Protein AF-A0A6V7JHJ0-F1 (afdb_monomer)

Mean predicted aligned error: 12.07 Å

Nearest PDB structures (foldseek):
  2ecy-assembly1_A  TM=5.245E-01  e=2.767E+00  Homo sapiens
  8qkv-assembly1_S  TM=3.645E-01  e=2.249E+00  Saccharomyces cerevisiae S288C
  8adl-assembly1_A  TM=3.436E-01  e=2.249E+00  Saccharomyces cerevisiae

Secondary structure (DSSP, 8-state):
--------HHHHHHHHHHHHHHSSPPPTTTTPPPEE-TTT--EE--EE-TTT--EE-HHHHHHHHHHHHHHHHHHHT-

Organism: NCBI:txid1563983

pLDDT: mean 81.16, std 13.93, range [38.88, 94.88]

Structure (mmCIF, N/CA/C/O backbone):
data_AF-A0A6V7JHJ0-F1
#
_entry.id   AF-A0A6V7JHJ0-F1
#
loop_
_atom_site.group_PDB
_atom_site.id
_atom_site.type_symbol
_atom_site.label_atom_id
_atom_site.label_alt_id
_atom_site.label_comp_id
_atom_site.label_asym_id
_atom_site.label_entity_id
_atom_site.label_seq_id
_atom_site.pdbx_PDB_ins_code
_atom_site.Cartn_x
_atom_site.Cartn_y
_atom_site.Cartn_z
_atom_site.occupancy
_atom_site.B_iso_or_equiv
_atom_site.auth_seq_id
_atom_site.auth_comp_id
_atom_site.auth_asym_id
_atom_site.auth_atom_id
_atom_site.pdbx_PDB_model_num
ATOM 1 N N . GLY A 1 1 ? -20.795 3.504 -6.914 1.00 38.88 1 GLY A N 1
ATOM 2 C CA . GLY A 1 1 ? -20.311 3.013 -8.214 1.00 38.88 1 GLY A CA 1
ATOM 3 C C . GLY A 1 1 ? -18.924 3.561 -8.415 1.00 38.88 1 GLY A C 1
ATOM 4 O O . GLY A 1 1 ? -18.750 4.752 -8.221 1.00 38.88 1 GLY A O 1
ATOM 5 N N . LEU A 1 2 ? -17.941 2.709 -8.699 1.00 42.56 2 LEU A N 1
ATOM 6 C CA . LEU A 1 2 ? -16.602 3.173 -9.055 1.00 42.56 2 LEU A CA 1
ATOM 7 C C . LEU A 1 2 ? -16.682 3.705 -10.486 1.00 42.56 2 LEU A C 1
ATOM 9 O O . LEU A 1 2 ? -16.829 2.917 -11.421 1.00 42.56 2 LEU A O 1
ATOM 13 N N . GLU A 1 3 ? -16.670 5.027 -10.643 1.00 46.38 3 GLU A N 1
ATOM 14 C CA . GLU A 1 3 ? -16.474 5.672 -11.939 1.00 46.38 3 GLU A CA 1
ATOM 15 C C . GLU A 1 3 ? -15.154 5.151 -12.515 1.00 46.38 3 GLU A C 1
ATOM 17 O O . GLU A 1 3 ? -14.066 5.440 -12.017 1.00 46.38 3 GLU A O 1
ATOM 22 N N . LYS A 1 4 ? -15.267 4.266 -13.508 1.00 46.91 4 LYS A N 1
ATOM 23 C CA . LYS A 1 4 ? -14.126 3.664 -14.187 1.00 46.91 4 LYS A CA 1
ATOM 24 C C . LYS A 1 4 ? -13.432 4.776 -14.965 1.00 46.91 4 LYS A C 1
ATOM 26 O O . LYS A 1 4 ? -13.933 5.208 -16.001 1.00 46.91 4 LYS A O 1
ATOM 31 N N . LEU A 1 5 ? -12.301 5.246 -14.445 1.00 53.34 5 LEU A N 1
ATOM 32 C CA . LEU A 1 5 ? -11.372 6.095 -15.186 1.00 53.34 5 LEU A CA 1
ATOM 33 C C . LEU A 1 5 ? -11.088 5.441 -16.553 1.00 53.34 5 LEU A C 1
ATOM 35 O O . LEU A 1 5 ? -10.958 4.213 -16.609 1.00 53.34 5 LEU A O 1
ATOM 39 N N . PRO A 1 6 ? -11.014 6.211 -17.652 1.00 51.03 6 PRO A N 1
ATOM 40 C CA . PRO A 1 6 ? -10.822 5.640 -18.978 1.00 51.03 6 PRO A CA 1
ATOM 41 C C . PRO A 1 6 ? -9.500 4.869 -19.029 1.00 51.03 6 PRO A C 1
ATOM 43 O O . PRO A 1 6 ? -8.423 5.429 -18.820 1.00 51.03 6 PRO A O 1
ATOM 46 N N . THR A 1 7 ? -9.584 3.563 -19.286 1.00 60.94 7 THR A N 1
ATOM 47 C CA . THR A 1 7 ? -8.414 2.699 -19.449 1.00 60.94 7 THR A CA 1
ATOM 48 C C . THR A 1 7 ? -7.671 3.134 -20.707 1.00 60.94 7 THR A C 1
ATOM 50 O O . THR A 1 7 ? -8.209 3.061 -21.811 1.00 60.94 7 THR A O 1
ATOM 53 N N . ASN A 1 8 ? -6.441 3.626 -20.556 1.00 70.06 8 ASN A N 1
ATOM 54 C CA . ASN A 1 8 ? -5.600 3.995 -21.689 1.00 70.06 8 ASN A CA 1
ATOM 55 C C . ASN A 1 8 ? -5.128 2.714 -22.398 1.00 70.06 8 ASN A C 1
ATOM 57 O O . ASN A 1 8 ? -4.110 2.121 -22.042 1.00 70.06 8 ASN A O 1
ATOM 61 N N . VAL A 1 9 ? -5.911 2.278 -23.385 1.00 72.75 9 VAL A N 1
ATOM 62 C CA . VAL A 1 9 ? -5.692 1.037 -24.145 1.00 72.75 9 VAL A CA 1
ATOM 63 C C . VAL A 1 9 ? -4.344 1.009 -24.874 1.00 72.75 9 VAL A C 1
ATOM 65 O O . VAL A 1 9 ? -3.774 -0.061 -25.067 1.00 72.75 9 VAL A O 1
ATOM 68 N N . THR A 1 10 ? -3.793 2.176 -25.220 1.00 75.31 10 THR A N 1
AT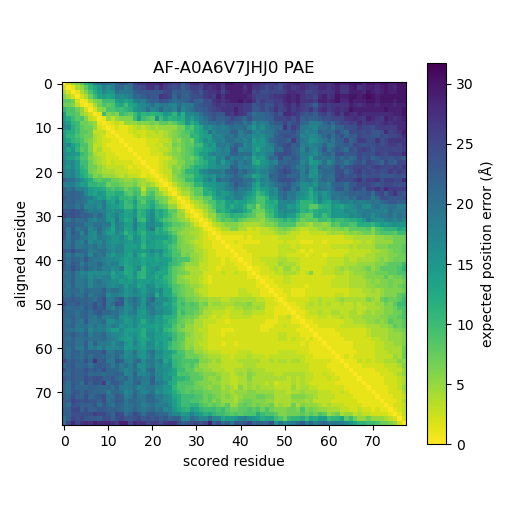OM 69 C CA . THR A 1 10 ? -2.468 2.306 -25.842 1.00 75.31 10 THR A CA 1
ATOM 70 C C . THR A 1 10 ? -1.355 1.947 -24.861 1.00 75.31 10 THR A C 1
ATOM 72 O O . THR A 1 10 ? -0.466 1.171 -25.201 1.00 75.31 10 THR A O 1
ATOM 75 N N . LEU A 1 11 ? -1.419 2.469 -23.631 1.00 73.25 11 LEU A N 1
ATOM 76 C CA . LEU A 1 11 ? -0.464 2.129 -22.575 1.00 73.25 11 LEU A CA 1
ATOM 77 C C . LEU A 1 11 ? -0.566 0.655 -22.185 1.00 73.25 11 LEU A C 1
ATOM 79 O O . LEU A 1 11 ? 0.460 0.004 -22.026 1.00 73.25 11 LEU A O 1
ATOM 83 N N . GLN A 1 12 ? -1.782 0.110 -22.090 1.00 74.00 12 GLN A N 1
ATOM 84 C CA . GLN A 1 12 ? -1.970 -1.306 -21.780 1.00 74.00 12 GLN A CA 1
ATOM 85 C C . GLN A 1 12 ? -1.306 -2.203 -22.834 1.00 74.00 12 GLN A C 1
ATOM 87 O O . GLN A 1 12 ? -0.503 -3.065 -22.484 1.00 74.00 12 GLN A O 1
ATOM 92 N N . ARG A 1 13 ? -1.563 -1.949 -24.123 1.00 77.44 13 ARG A N 1
ATOM 93 C CA . ARG A 1 13 ? -0.974 -2.741 -25.209 1.00 77.44 13 ARG A CA 1
ATOM 94 C C . ARG A 1 13 ? 0.551 -2.614 -25.276 1.00 77.44 13 ARG A C 1
ATOM 96 O O . ARG A 1 13 ? 1.227 -3.571 -25.638 1.00 77.44 13 ARG A O 1
ATOM 103 N N . PHE A 1 14 ? 1.098 -1.449 -24.926 1.00 78.25 14 PHE A N 1
ATOM 104 C CA . PHE A 1 14 ? 2.546 -1.242 -24.845 1.00 78.25 14 PHE A CA 1
ATOM 105 C C . PHE A 1 14 ? 3.187 -2.068 -23.720 1.00 78.25 14 PHE A C 1
ATOM 107 O O . PHE A 1 14 ? 4.224 -2.689 -23.937 1.00 78.25 14 PHE A O 1
ATOM 114 N N . LEU A 1 15 ? 2.560 -2.112 -22.540 1.00 75.69 15 LEU A N 1
ATOM 115 C CA . LEU A 1 15 ? 3.041 -2.912 -21.409 1.00 75.69 15 LEU A CA 1
ATOM 116 C C . LEU A 1 15 ? 2.940 -4.418 -21.695 1.00 75.69 15 LEU A C 1
ATOM 118 O O . LEU A 1 15 ? 3.877 -5.146 -21.389 1.00 75.69 15 LEU A O 1
ATOM 122 N N . GLU A 1 16 ? 1.857 -4.871 -22.333 1.00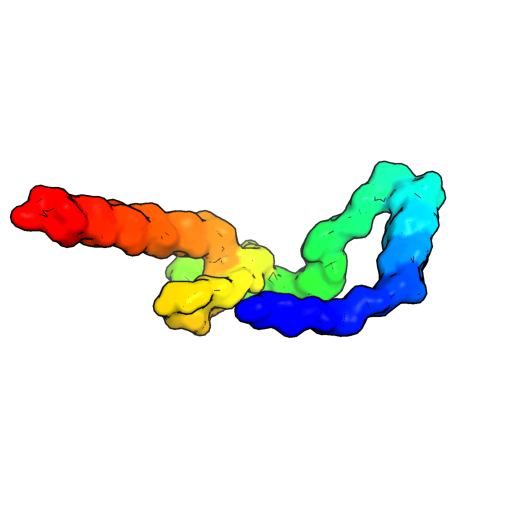 80.50 16 GLU A N 1
ATOM 123 C CA . GLU A 1 16 ? 1.691 -6.265 -22.781 1.00 80.50 16 GLU A CA 1
ATOM 124 C C . GLU A 1 16 ? 2.810 -6.684 -23.750 1.00 80.50 16 GLU A C 1
ATOM 126 O O . GLU A 1 16 ? 3.472 -7.694 -23.526 1.00 80.50 16 GLU A O 1
ATOM 131 N N . LEU A 1 17 ? 3.089 -5.866 -24.772 1.00 79.38 17 LEU A N 1
ATOM 132 C CA . LEU A 1 17 ? 4.180 -6.117 -25.722 1.00 79.38 17 LEU A CA 1
ATOM 133 C C . LEU A 1 17 ? 5.559 -6.105 -25.054 1.00 79.38 17 LEU A C 1
ATOM 135 O O . LEU A 1 17 ? 6.422 -6.900 -25.412 1.00 79.38 17 LEU A O 1
ATOM 139 N N . HIS A 1 18 ? 5.784 -5.206 -24.093 1.00 76.38 18 HIS A N 1
ATOM 140 C CA . HIS A 1 18 ? 7.035 -5.172 -23.342 1.00 76.38 18 HIS A CA 1
ATOM 141 C C . HIS A 1 18 ? 7.257 -6.491 -22.593 1.00 76.38 18 HIS A C 1
ATOM 143 O O . HIS A 1 18 ? 8.330 -7.066 -22.722 1.00 76.38 18 HIS A O 1
ATOM 149 N N . ILE A 1 19 ? 6.228 -7.005 -21.909 1.00 80.69 19 ILE A N 1
ATOM 150 C CA . ILE A 1 19 ? 6.272 -8.294 -21.199 1.00 80.69 19 ILE A CA 1
ATOM 151 C C . ILE A 1 19 ? 6.537 -9.452 -22.170 1.00 80.69 19 ILE A C 1
ATOM 153 O O . ILE A 1 19 ? 7.363 -10.312 -21.878 1.00 80.69 19 ILE A O 1
ATOM 157 N N . GLU A 1 20 ? 5.869 -9.476 -23.329 1.00 80.56 20 GLU A N 1
ATOM 158 C CA . GLU A 1 20 ? 6.080 -10.507 -24.359 1.00 80.56 20 GLU A CA 1
ATOM 159 C C . GLU A 1 20 ? 7.523 -10.525 -24.891 1.00 80.56 20 GLU A C 1
ATOM 161 O O . GLU A 1 20 ? 8.052 -11.592 -25.198 1.00 80.56 20 GLU A O 1
ATOM 166 N N . ILE A 1 21 ? 8.164 -9.357 -24.998 1.00 81.31 21 ILE A N 1
ATOM 167 C CA . ILE A 1 21 ? 9.518 -9.214 -25.549 1.00 81.31 21 ILE A CA 1
ATOM 168 C C . ILE A 1 21 ? 10.598 -9.457 -24.488 1.0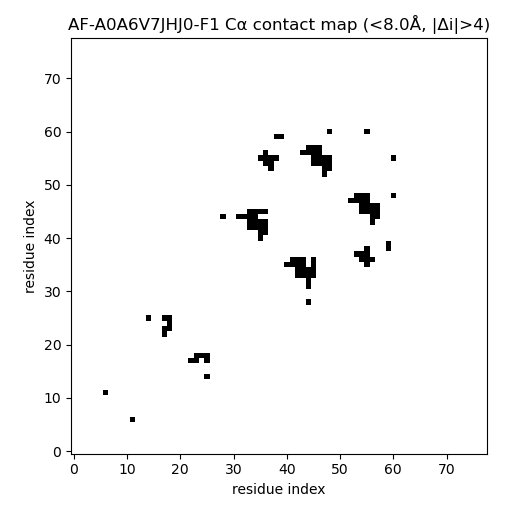0 81.31 21 ILE A C 1
ATOM 170 O O . ILE A 1 21 ? 11.592 -10.122 -24.775 1.00 81.31 21 ILE A O 1
ATOM 174 N N . THR A 1 22 ? 10.449 -8.892 -23.287 1.00 79.38 22 THR A N 1
ATOM 175 C CA . THR A 1 22 ? 11.484 -8.946 -22.241 1.00 79.38 22 THR A CA 1
ATOM 176 C C . THR A 1 22 ? 11.334 -10.150 -21.319 1.00 79.38 22 THR A C 1
ATOM 178 O O . THR A 1 22 ? 12.310 -10.555 -20.695 1.00 79.38 22 THR A O 1
ATOM 181 N N . GLY A 1 23 ? 10.133 -10.732 -21.221 1.00 77.69 23 GLY A N 1
ATOM 182 C CA . GLY A 1 23 ? 9.811 -11.777 -20.247 1.00 77.69 23 GLY A CA 1
ATOM 183 C C . GLY A 1 23 ? 9.736 -11.277 -18.800 1.00 77.69 23 GLY A C 1
ATOM 184 O O . GLY A 1 23 ? 9.497 -12.073 -17.893 1.00 77.69 23 GLY A O 1
ATOM 185 N N . GLU A 1 24 ? 9.917 -9.974 -18.571 1.00 71.75 24 GLU A N 1
ATOM 186 C CA . GLU A 1 24 ? 9.901 -9.351 -17.251 1.00 71.75 24 GLU A CA 1
ATOM 187 C C . GLU A 1 24 ? 8.634 -8.507 -17.091 1.00 71.75 24 GLU A C 1
ATOM 189 O O . GLU A 1 24 ? 8.277 -7.698 -17.952 1.00 71.75 24 GLU A O 1
ATOM 194 N N . LEU A 1 25 ? 7.936 -8.689 -15.966 1.00 70.69 25 LEU A N 1
ATOM 195 C CA . LEU A 1 25 ? 6.863 -7.776 -15.590 1.00 70.69 25 LEU A CA 1
ATOM 196 C C . LEU A 1 25 ? 7.481 -6.394 -15.336 1.00 70.69 25 LEU A C 1
ATOM 198 O O . LEU A 1 25 ? 8.493 -6.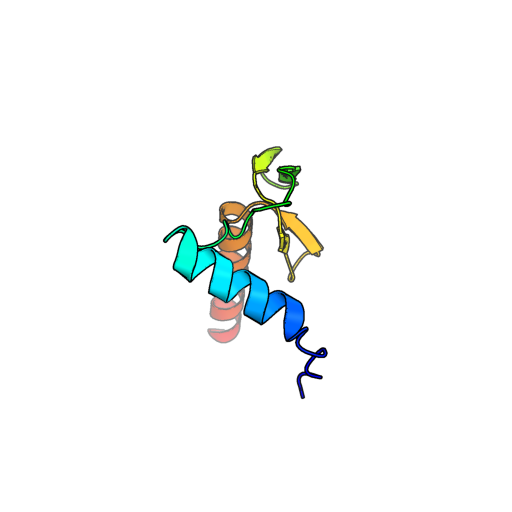321 -14.634 1.00 70.69 25 LEU A O 1
ATOM 202 N N . PRO A 1 26 ? 6.895 -5.302 -15.862 1.00 66.38 26 PRO A N 1
ATOM 203 C CA . PRO A 1 26 ? 7.363 -3.964 -15.542 1.00 66.38 26 PRO A CA 1
ATOM 204 C C . PRO A 1 26 ? 7.352 -3.804 -14.021 1.00 66.38 26 PRO A C 1
ATOM 206 O O . PRO A 1 26 ? 6.330 -4.062 -13.379 1.00 66.38 26 PRO A O 1
ATOM 209 N N . ASP A 1 27 ? 8.501 -3.424 -13.456 1.00 66.00 27 ASP A N 1
ATOM 210 C CA . ASP A 1 27 ? 8.648 -3.242 -12.014 1.00 66.00 27 ASP A CA 1
ATOM 211 C C . ASP A 1 27 ? 7.515 -2.326 -11.510 1.00 66.00 27 ASP A C 1
ATOM 213 O O . ASP A 1 27 ? 7.349 -1.219 -12.035 1.00 66.00 27 ASP A O 1
ATOM 217 N N . PRO A 1 28 ? 6.700 -2.757 -10.528 1.00 64.56 28 PRO A N 1
ATOM 218 C CA . PRO A 1 28 ? 5.540 -1.989 -10.063 1.00 64.56 28 PRO A CA 1
ATOM 219 C C . PRO A 1 28 ? 5.943 -0.654 -9.421 1.00 64.56 28 PRO A C 1
ATOM 221 O O . PRO A 1 28 ? 5.110 0.231 -9.228 1.00 64.56 28 PRO A O 1
ATOM 224 N N . THR A 1 29 ? 7.227 -0.515 -9.109 1.00 67.12 29 THR A N 1
ATOM 225 C CA . THR A 1 29 ? 7.889 0.669 -8.572 1.00 67.12 29 THR A CA 1
ATOM 226 C C . THR A 1 29 ? 8.635 1.476 -9.641 1.00 67.12 29 THR A C 1
ATOM 228 O O . THR A 1 29 ? 9.241 2.496 -9.311 1.00 67.12 29 THR A O 1
ATOM 231 N N . SER A 1 30 ? 8.555 1.104 -10.926 1.00 65.94 30 SER A N 1
ATOM 232 C CA . SER A 1 30 ? 9.204 1.821 -12.024 1.00 65.94 30 SER A CA 1
ATOM 233 C C . SER A 1 30 ? 8.666 3.251 -12.112 1.00 65.94 30 SER A C 1
ATOM 235 O O . SER A 1 30 ? 7.473 3.486 -12.309 1.00 65.94 30 SER A O 1
ATOM 237 N N . GLY A 1 31 ? 9.550 4.229 -11.900 1.00 69.00 31 GLY A N 1
ATOM 238 C CA . GLY A 1 31 ? 9.200 5.651 -11.821 1.00 69.00 31 GLY A CA 1
ATOM 239 C C . GLY A 1 31 ? 8.764 6.145 -10.434 1.00 69.00 31 GLY A C 1
ATOM 240 O O . GLY A 1 31 ? 8.541 7.344 -10.264 1.00 69.00 31 GLY A O 1
ATOM 241 N N . GLN A 1 32 ? 8.677 5.276 -9.424 1.00 71.62 32 GLN A N 1
ATOM 242 C CA . GLN A 1 32 ? 8.443 5.691 -8.043 1.00 71.62 32 GLN A CA 1
ATOM 243 C C . GLN A 1 32 ? 9.761 6.107 -7.380 1.00 71.62 32 GLN A C 1
ATOM 245 O O . GLN A 1 32 ? 10.755 5.384 -7.410 1.00 71.62 32 GLN A O 1
ATOM 250 N N . MET A 1 33 ? 9.777 7.284 -6.751 1.00 78.62 33 MET A N 1
ATOM 251 C CA . MET A 1 33 ? 10.917 7.717 -5.944 1.00 78.62 33 MET A CA 1
ATOM 252 C C . MET A 1 33 ? 10.785 7.180 -4.516 1.00 78.62 33 MET A C 1
ATOM 254 O O . MET A 1 33 ? 9.724 7.282 -3.900 1.00 78.62 33 MET A O 1
ATOM 258 N N . MET A 1 34 ? 11.868 6.626 -3.970 1.00 88.00 34 MET A N 1
ATOM 259 C CA . MET A 1 34 ? 11.908 6.253 -2.556 1.00 88.00 34 MET A CA 1
ATOM 260 C C . MET A 1 34 ? 11.958 7.513 -1.687 1.00 88.00 34 MET A C 1
ATOM 262 O O . MET A 1 34 ? 12.828 8.369 -1.867 1.00 88.00 34 MET A O 1
ATOM 266 N N . GLU A 1 35 ? 11.078 7.587 -0.697 1.00 90.75 35 GLU A N 1
ATOM 267 C CA . GLU A 1 35 ? 10.959 8.703 0.242 1.00 90.75 35 GLU A CA 1
ATOM 268 C C . GLU A 1 35 ? 11.224 8.211 1.674 1.00 90.75 35 GLU A C 1
ATOM 270 O O . GLU A 1 35 ? 11.283 7.009 1.936 1.00 90.75 35 GLU A O 1
ATOM 275 N N . ARG A 1 36 ? 11.413 9.126 2.630 1.00 93.94 36 ARG A N 1
ATOM 276 C CA . ARG A 1 36 ? 11.481 8.741 4.048 1.00 93.94 36 ARG A CA 1
ATOM 277 C C . ARG A 1 36 ? 10.076 8.548 4.601 1.00 93.94 36 ARG A C 1
ATOM 279 O O . ARG A 1 36 ? 9.241 9.445 4.495 1.00 93.94 36 ARG A O 1
ATOM 286 N N . CYS A 1 37 ? 9.838 7.405 5.234 1.00 93.81 37 CYS A N 1
ATOM 287 C CA . CYS A 1 37 ? 8.587 7.128 5.918 1.00 93.81 37 CYS A CA 1
ATOM 288 C C . CYS A 1 37 ? 8.366 8.141 7.047 1.00 93.81 37 CYS A C 1
ATOM 290 O O . CYS A 1 37 ? 9.237 8.336 7.889 1.00 93.81 37 CYS A O 1
ATOM 292 N N . SER A 1 38 ? 7.171 8.73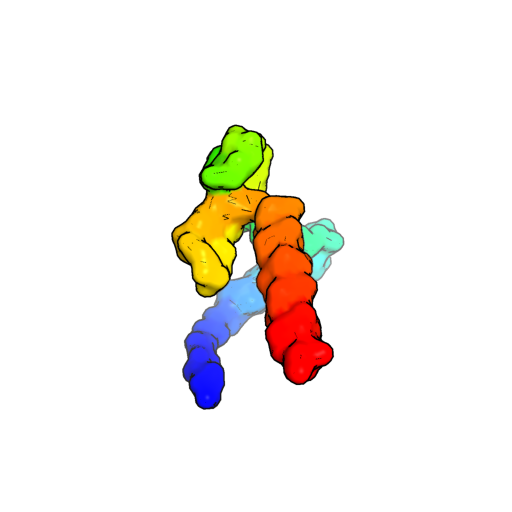1 7.139 1.00 93.44 38 SER A N 1
ATOM 293 C CA . SER A 1 38 ? 6.849 9.689 8.207 1.00 93.44 38 SER A CA 1
ATOM 294 C C . SER A 1 38 ? 6.643 9.050 9.591 1.00 93.44 38 SER A C 1
ATOM 296 O O . SER A 1 38 ? 6.216 9.739 10.514 1.00 93.44 38 SER A O 1
ATOM 298 N N . VAL A 1 39 ? 6.823 7.730 9.716 1.00 92.56 39 VAL A N 1
ATOM 299 C CA . VAL A 1 39 ? 6.587 6.956 10.945 1.00 92.56 39 VAL A CA 1
ATOM 300 C C . VAL A 1 39 ? 7.909 6.404 11.473 1.00 92.56 39 VAL A C 1
ATOM 302 O O . VAL A 1 39 ? 8.334 6.807 12.549 1.00 92.56 39 VAL A O 1
ATOM 305 N N . CYS A 1 40 ? 8.601 5.555 10.705 1.00 94.50 40 CYS A N 1
ATOM 306 C CA . CYS A 1 40 ? 9.892 4.983 11.108 1.00 94.50 40 CYS A CA 1
ATOM 307 C C . CYS A 1 40 ? 11.117 5.775 10.617 1.00 94.50 40 CYS A C 1
ATOM 309 O O . CYS A 1 40 ? 12.236 5.459 10.995 1.00 94.50 40 CYS A O 1
ATOM 311 N N . SER A 1 41 ? 10.938 6.814 9.789 1.00 93.94 41 SER A N 1
ATOM 312 C CA . SER A 1 41 ? 12.022 7.598 9.156 1.00 93.94 41 SER A CA 1
ATOM 313 C C . SER A 1 41 ? 12.925 6.832 8.181 1.00 93.94 41 SER A C 1
ATOM 315 O O . SER A 1 41 ? 13.841 7.421 7.601 1.00 93.94 41 SER A O 1
ATOM 317 N N . GLU A 1 42 ? 12.651 5.553 7.935 1.00 94.88 42 GLU A N 1
ATOM 318 C CA . GLU A 1 42 ? 13.404 4.745 6.982 1.00 94.88 42 GLU A CA 1
ATOM 319 C C . GLU A 1 42 ? 13.089 5.134 5.539 1.00 94.88 42 GLU A C 1
ATOM 321 O O . GLU A 1 42 ? 11.975 5.550 5.204 1.00 94.88 42 GLU A O 1
ATOM 326 N N . LYS A 1 43 ? 14.092 5.008 4.667 1.00 93.00 43 LYS A N 1
ATOM 327 C CA . LYS A 1 43 ? 13.934 5.269 3.237 1.00 93.00 43 LYS A CA 1
ATOM 328 C C . LYS A 1 43 ? 13.279 4.055 2.585 1.00 93.00 43 LYS A C 1
ATOM 330 O O . LYS A 1 43 ? 13.881 2.990 2.522 1.00 93.00 43 LYS A O 1
ATOM 335 N N . SER A 1 44 ? 12.066 4.229 2.082 1.00 91.12 44 SER A N 1
ATOM 336 C CA . SER A 1 44 ? 11.281 3.154 1.481 1.00 91.12 44 SER A CA 1
ATOM 337 C C . SER A 1 44 ? 10.309 3.710 0.441 1.00 91.12 44 SER A C 1
ATOM 339 O O . SER A 1 44 ? 10.129 4.924 0.304 1.00 91.12 44 SER A O 1
ATOM 341 N N . TYR A 1 45 ? 9.660 2.821 -0.298 1.00 90.00 45 TYR A N 1
ATOM 342 C CA . TYR A 1 45 ? 8.514 3.195 -1.113 1.00 90.00 45 TYR A CA 1
ATOM 343 C C . TYR A 1 45 ? 7.342 3.513 -0.186 1.00 90.00 45 TYR A C 1
ATOM 345 O O . TYR A 1 45 ? 6.795 2.647 0.500 1.00 90.00 45 TYR A O 1
ATOM 353 N N . CYS A 1 46 ? 7.005 4.798 -0.112 1.00 91.81 46 CYS A N 1
ATOM 354 C CA . CYS A 1 46 ? 5.966 5.288 0.776 1.00 91.81 46 CYS A CA 1
ATOM 355 C C . CYS A 1 46 ? 4.639 5.401 0.027 1.00 91.81 46 CYS A C 1
ATOM 357 O O . CYS A 1 46 ? 4.575 5.918 -1.085 1.00 91.81 46 CYS A O 1
ATOM 359 N N . SER A 1 47 ? 3.560 4.966 0.672 1.00 90.81 47 SER A N 1
ATOM 360 C CA . SER A 1 47 ? 2.193 5.154 0.188 1.00 90.81 47 SER A CA 1
ATOM 361 C C . SER A 1 47 ? 1.378 5.950 1.201 1.00 90.81 47 SER A C 1
ATOM 363 O O . SER A 1 47 ? 1.697 5.993 2.391 1.00 90.81 47 SER A O 1
ATOM 365 N N . LEU A 1 48 ? 0.328 6.619 0.730 1.00 90.81 48 LEU A N 1
ATOM 366 C CA . LEU A 1 48 ? -0.584 7.351 1.599 1.00 90.81 48 LEU A CA 1
ATOM 367 C C . LEU A 1 48 ? -1.442 6.359 2.398 1.00 90.81 48 LEU A C 1
ATOM 369 O O . LEU A 1 48 ? -2.157 5.531 1.828 1.00 90.81 48 LEU A O 1
ATOM 373 N N . CYS A 1 49 ? -1.386 6.434 3.725 1.00 88.81 49 CYS A N 1
ATOM 374 C CA . CYS A 1 49 ? -2.285 5.679 4.586 1.00 88.81 49 CYS A CA 1
ATOM 375 C C . CYS A 1 49 ? -3.677 6.319 4.556 1.00 88.81 49 CYS A C 1
ATOM 377 O O . CYS A 1 49 ? -3.844 7.447 5.010 1.00 88.81 49 CYS A O 1
ATOM 379 N N . VAL A 1 50 ? -4.687 5.588 4.080 1.00 86.94 50 VAL A N 1
ATOM 380 C CA . VAL A 1 50 ? -6.075 6.086 3.966 1.00 86.94 50 VAL A CA 1
ATOM 381 C C . VAL A 1 50 ? -6.732 6.411 5.310 1.00 86.94 50 VAL A C 1
ATOM 383 O O . VAL A 1 50 ? -7.687 7.174 5.355 1.00 86.94 50 VAL A O 1
ATOM 386 N N . HIS A 1 51 ? -6.218 5.856 6.408 1.00 83.44 51 HIS A N 1
ATOM 387 C CA . HIS A 1 51 ? -6.742 6.094 7.752 1.00 83.44 51 HIS A CA 1
ATOM 388 C C . HIS A 1 51 ? -6.255 7.424 8.353 1.00 83.44 51 HIS A C 1
ATOM 390 O O . HIS A 1 51 ? -7.040 8.140 8.964 1.00 83.44 51 HIS A O 1
ATOM 396 N N . CYS A 1 52 ? -4.965 7.750 8.208 1.00 87.50 52 CYS A N 1
ATOM 397 C CA . CYS A 1 52 ? -4.347 8.900 8.885 1.00 87.50 52 CYS A CA 1
ATOM 398 C C . CYS A 1 52 ? -3.734 9.933 7.933 1.00 87.50 52 CYS A C 1
ATOM 400 O O . CYS A 1 52 ? -3.129 10.901 8.389 1.00 87.50 52 CYS A O 1
ATOM 402 N N . ASN A 1 53 ? -3.869 9.724 6.622 1.00 89.44 53 ASN A N 1
ATOM 403 C CA . ASN A 1 53 ? -3.356 10.575 5.549 1.00 89.44 53 ASN A CA 1
ATOM 404 C C . ASN A 1 53 ? -1.838 10.838 5.613 1.00 89.44 53 ASN A C 1
ATOM 406 O O . ASN A 1 53 ? -1.337 11.834 5.093 1.00 89.44 53 ASN A O 1
ATOM 410 N N . ARG A 1 54 ? -1.089 9.946 6.270 1.00 89.50 54 ARG A N 1
ATOM 411 C CA . ARG A 1 54 ? 0.374 10.017 6.388 1.00 89.50 54 ARG A CA 1
ATOM 412 C C . ARG A 1 54 ? 1.036 9.159 5.317 1.00 89.50 54 ARG A C 1
ATOM 414 O O . ARG A 1 54 ? 0.551 8.067 5.025 1.00 89.50 54 ARG A O 1
ATOM 421 N N . LYS A 1 55 ? 2.157 9.628 4.761 1.00 92.50 55 LYS A N 1
ATOM 422 C CA . LYS A 1 55 ? 3.004 8.832 3.863 1.00 92.50 55 LYS A CA 1
ATOM 423 C C . LYS A 1 55 ? 3.843 7.843 4.674 1.00 92.50 55 LYS A C 1
ATOM 425 O O . LYS A 1 55 ? 4.734 8.246 5.421 1.00 92.50 55 LYS A O 1
ATOM 430 N N . CYS A 1 56 ? 3.587 6.549 4.518 1.00 93.81 56 CYS A N 1
ATOM 431 C CA . CYS A 1 56 ? 4.278 5.509 5.274 1.00 93.81 56 CYS A CA 1
ATOM 432 C C . CYS A 1 56 ? 4.723 4.3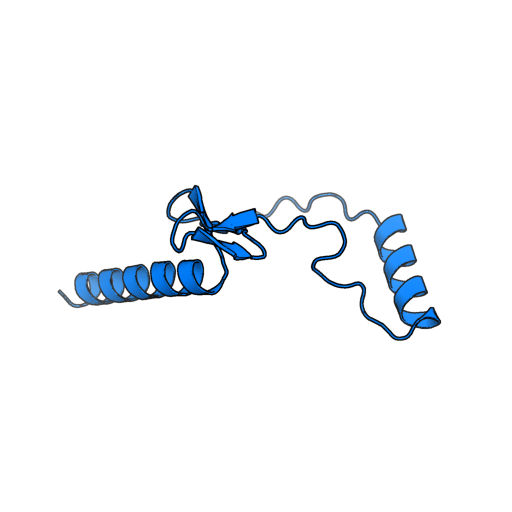28 4.406 1.00 93.81 56 CYS A C 1
ATOM 434 O O . CYS A 1 56 ? 4.143 4.068 3.350 1.00 93.81 56 CYS A O 1
ATOM 436 N N . CYS A 1 57 ? 5.755 3.615 4.865 1.00 94.81 57 CYS A N 1
ATOM 437 C CA . CYS A 1 57 ? 6.161 2.339 4.281 1.00 94.81 57 CYS A CA 1
ATOM 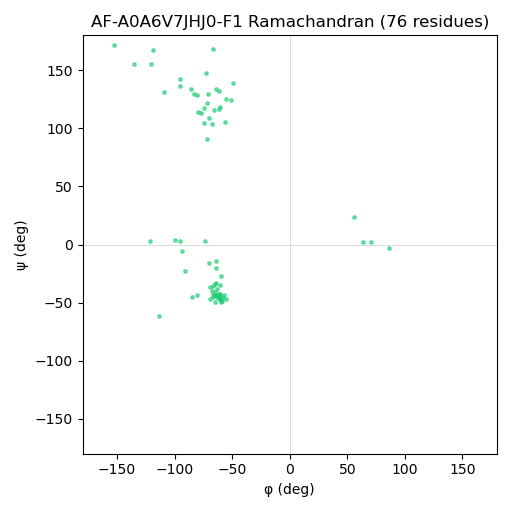438 C C . CYS A 1 57 ? 5.080 1.263 4.508 1.00 94.81 57 CYS A C 1
ATOM 440 O O . CYS A 1 57 ? 4.144 1.463 5.293 1.00 94.81 57 CYS A O 1
ATOM 442 N N . ALA A 1 58 ? 5.213 0.127 3.820 1.00 92.50 58 ALA A N 1
ATOM 443 C CA . ALA A 1 58 ? 4.272 -0.991 3.911 1.00 92.50 58 ALA A CA 1
ATOM 444 C C . ALA A 1 58 ? 4.129 -1.528 5.347 1.00 92.50 58 ALA A C 1
ATOM 446 O O . ALA A 1 58 ? 3.016 -1.642 5.845 1.00 92.50 58 ALA A O 1
ATOM 447 N N . GLU A 1 59 ? 5.238 -1.725 6.059 1.00 94.31 59 GLU A N 1
ATOM 448 C CA . GLU A 1 59 ? 5.236 -2.256 7.431 1.00 94.31 59 GLU A CA 1
ATOM 449 C C . GLU A 1 59 ? 4.490 -1.346 8.417 1.00 94.31 59 GLU A C 1
ATOM 451 O O . GLU A 1 59 ? 3.642 -1.794 9.188 1.00 94.31 59 GLU A O 1
ATOM 456 N N . CYS A 1 60 ? 4.747 -0.033 8.358 1.00 94.50 60 CYS A N 1
ATOM 457 C CA . CYS A 1 60 ? 4.039 0.933 9.199 1.00 94.50 60 CYS A CA 1
ATOM 458 C C . CYS A 1 60 ? 2.543 1.003 8.853 1.00 94.50 60 CYS A C 1
ATOM 460 O O . CYS A 1 60 ? 1.710 1.223 9.734 1.00 94.50 60 CYS A O 1
ATOM 462 N N . LYS A 1 61 ? 2.188 0.820 7.574 1.00 92.75 61 LYS A N 1
ATOM 463 C CA . LYS A 1 61 ? 0.792 0.783 7.127 1.00 92.75 61 LYS A CA 1
ATOM 464 C C . LYS A 1 61 ? 0.065 -0.440 7.684 1.00 92.75 61 LYS A C 1
ATOM 466 O O . LYS A 1 61 ? -1.045 -0.283 8.192 1.00 92.75 61 LYS A O 1
ATOM 471 N N . ASP A 1 62 ? 0.686 -1.612 7.625 1.00 92.62 62 ASP A N 1
ATOM 472 C CA . ASP A 1 62 ? 0.114 -2.855 8.149 1.00 92.62 62 ASP A CA 1
ATOM 473 C C . ASP A 1 62 ? -0.057 -2.775 9.669 1.00 92.62 62 ASP A C 1
ATOM 475 O O . ASP A 1 62 ? -1.150 -3.023 10.182 1.00 92.62 62 ASP A O 1
ATOM 479 N N . GLY A 1 63 ? 0.954 -2.260 10.377 1.00 92.50 63 GLY A N 1
ATOM 480 C CA . GLY A 1 63 ? 0.864 -2.000 11.814 1.00 92.50 63 GLY A CA 1
ATOM 481 C C . GLY A 1 63 ? -0.295 -1.067 12.190 1.00 92.50 63 GLY A C 1
ATOM 482 O O . GLY A 1 63 ? -1.044 -1.358 13.125 1.00 92.50 63 GLY A O 1
ATOM 483 N N . HIS A 1 64 ? -0.508 0.026 11.442 1.00 89.19 64 HIS A N 1
ATOM 484 C CA . HIS A 1 64 ? -1.666 0.903 11.655 1.00 89.19 64 HIS A CA 1
ATOM 485 C C . HIS A 1 64 ? -2.996 0.153 11.489 1.00 89.19 64 HIS A C 1
ATOM 487 O O . HIS A 1 64 ? -3.891 0.294 12.326 1.00 89.19 64 HIS A O 1
ATOM 493 N N . MET A 1 65 ? -3.136 -0.639 10.422 1.00 89.62 65 MET A N 1
ATOM 494 C CA . MET A 1 65 ? -4.371 -1.372 10.129 1.00 89.62 65 MET A CA 1
ATOM 495 C C . MET A 1 65 ? -4.661 -2.463 11.160 1.00 89.62 65 MET A C 1
ATOM 497 O O . MET A 1 65 ? -5.821 -2.668 11.515 1.00 89.62 65 MET A O 1
ATOM 501 N N . ASP A 1 66 ? -3.635 -3.127 11.686 1.00 93.00 66 ASP A N 1
ATOM 502 C CA . ASP A 1 66 ? -3.795 -4.151 12.717 1.00 93.00 66 ASP A CA 1
ATOM 503 C C . ASP A 1 66 ? -4.238 -3.576 14.060 1.00 93.00 66 ASP A C 1
ATOM 505 O O . ASP A 1 66 ? -5.030 -4.204 14.767 1.00 93.00 66 ASP A O 1
ATOM 509 N N . ILE A 1 67 ? -3.749 -2.387 14.424 1.00 90.00 67 ILE A N 1
ATOM 510 C CA . ILE A 1 67 ? -4.223 -1.672 15.615 1.00 90.00 67 ILE A CA 1
ATOM 511 C C . ILE A 1 67 ? -5.694 -1.292 15.426 1.00 90.00 67 ILE A C 1
ATOM 513 O O . ILE A 1 67 ? -6.519 -1.630 16.270 1.00 90.00 67 ILE A O 1
ATOM 517 N N . LEU A 1 68 ? -6.052 -0.685 14.288 1.00 88.94 68 LEU A N 1
ATOM 518 C CA . LEU A 1 68 ? -7.444 -0.338 13.965 1.00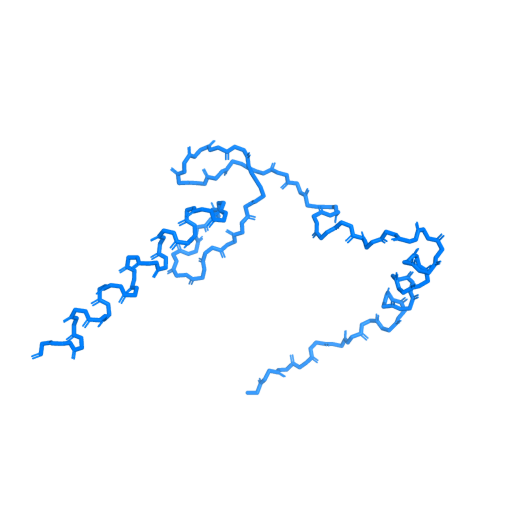 88.94 68 LEU A CA 1
ATOM 519 C C . LEU A 1 68 ? -8.381 -1.543 14.035 1.00 88.94 68 LEU A C 1
ATOM 521 O O . LEU A 1 68 ? -9.442 -1.467 14.648 1.00 88.94 68 LEU A O 1
ATOM 525 N N . ARG A 1 69 ? -7.987 -2.669 13.434 1.00 91.56 69 ARG A N 1
ATOM 526 C CA . ARG A 1 69 ? -8.775 -3.908 13.455 1.00 91.56 69 ARG A CA 1
ATOM 527 C C . ARG A 1 69 ? -8.977 -4.428 14.875 1.00 91.56 69 ARG A C 1
ATOM 529 O O . ARG A 1 69 ? -10.088 -4.828 15.211 1.00 91.56 69 ARG A O 1
ATOM 536 N N . ARG A 1 70 ? -7.930 -4.400 15.706 1.00 92.31 70 ARG A N 1
ATOM 537 C CA . ARG A 1 70 ? -8.013 -4.807 17.117 1.00 92.31 70 ARG A CA 1
ATOM 538 C C . ARG A 1 70 ? -8.948 -3.906 17.918 1.00 92.31 70 ARG A C 1
ATOM 540 O O . ARG A 1 70 ? -9.770 -4.419 18.670 1.00 92.31 70 ARG A O 1
ATOM 547 N N . GLU A 1 71 ? -8.866 -2.594 17.725 1.00 91.06 71 GLU A N 1
ATOM 548 C CA . GLU A 1 71 ? -9.737 -1.629 18.402 1.00 91.06 71 GLU A CA 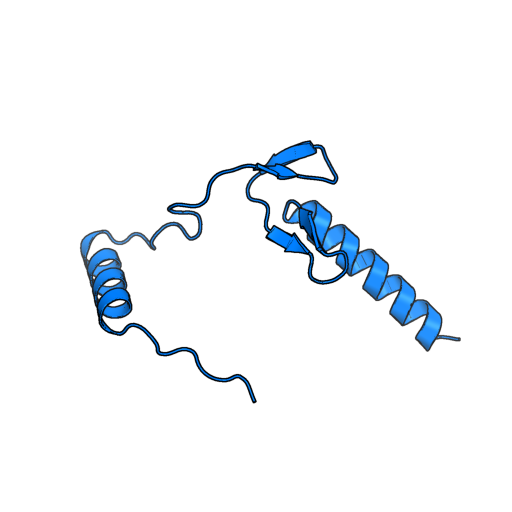1
ATOM 549 C C . GLU A 1 71 ? -11.208 -1.805 17.990 1.00 91.06 71 GLU A C 1
ATOM 551 O O . GLU A 1 71 ? -12.081 -1.857 18.854 1.00 91.06 71 GLU A O 1
ATOM 556 N N . ILE A 1 72 ? -11.482 -1.992 16.692 1.00 89.88 72 ILE A N 1
ATOM 557 C CA . ILE A 1 72 ? -12.833 -2.278 16.179 1.00 89.88 72 ILE A CA 1
ATOM 558 C C . ILE A 1 72 ? -13.380 -3.578 16.777 1.00 89.88 72 ILE A C 1
ATOM 560 O O . ILE A 1 72 ? -14.517 -3.608 17.244 1.00 89.88 72 ILE A O 1
ATOM 564 N N . ALA A 1 73 ? -12.582 -4.650 16.785 1.00 93.44 73 ALA A N 1
ATOM 565 C CA . ALA A 1 73 ? -12.994 -5.928 17.357 1.00 93.44 73 ALA A CA 1
ATOM 566 C C . ALA A 1 73 ? -13.314 -5.800 18.852 1.00 93.44 73 ALA A C 1
ATOM 568 O O . ALA A 1 73 ? -14.337 -6.316 19.293 1.00 93.44 73 ALA A O 1
ATOM 569 N N . ARG A 1 74 ? -12.487 -5.063 19.610 1.00 91.25 74 ARG A N 1
ATOM 570 C CA . ARG A 1 74 ? -12.712 -4.813 21.039 1.00 91.25 74 ARG A CA 1
ATOM 571 C C . ARG A 1 74 ? -14.030 -4.077 21.282 1.00 91.25 74 ARG A C 1
ATOM 573 O O . ARG A 1 74 ? -14.789 -4.513 22.138 1.00 91.25 74 ARG A O 1
ATOM 580 N N . ILE A 1 75 ? -14.310 -3.013 20.522 1.00 91.44 75 ILE A N 1
ATOM 581 C CA . ILE A 1 75 ? -15.562 -2.241 20.627 1.00 91.44 75 ILE A CA 1
ATOM 582 C C . ILE A 1 75 ? -16.775 -3.111 20.283 1.00 91.44 75 ILE A C 1
ATOM 584 O O . ILE A 1 75 ? -17.759 -3.092 21.007 1.00 91.44 75 ILE A O 1
ATOM 588 N N . ASN A 1 76 ? -16.700 -3.904 19.213 1.00 87.12 76 ASN A N 1
ATOM 589 C CA . ASN A 1 76 ? -17.811 -4.766 18.792 1.00 87.12 76 ASN A CA 1
ATOM 590 C C . ASN A 1 76 ? -18.064 -5.951 19.737 1.00 87.12 76 ASN A C 1
ATOM 592 O O . ASN A 1 76 ? -19.096 -6.607 19.628 1.00 87.12 76 ASN A O 1
ATOM 596 N N . SER A 1 77 ? -17.103 -6.266 20.607 1.00 81.38 77 SER A N 1
ATOM 597 C CA . SER A 1 77 ? -17.216 -7.315 21.624 1.00 81.38 77 SER A CA 1
ATOM 598 C C . SER A 1 77 ? -17.654 -6.803 23.004 1.00 81.38 77 SER A C 1
ATOM 600 O O . SER A 1 77 ? -17.684 -7.596 23.945 1.00 81.38 77 SER A O 1
ATOM 602 N N . GLN A 1 78 ? -17.948 -5.501 23.133 1.00 56.31 78 GLN A N 1
ATOM 603 C CA . GLN A 1 78 ? -18.613 -4.902 24.300 1.00 56.31 78 GLN A CA 1
ATOM 604 C C . GLN A 1 78 ? -20.130 -4.915 24.120 1.00 56.31 78 GLN A C 1
ATOM 606 O O . GLN A 1 78 ? -20.813 -5.129 25.145 1.00 56.31 78 GLN A O 1
#

Solvent-accessible surface area (backbone atoms only — not comparable to full-atom values): 4862 Å² total; per-residue (Å²): 130,84,80,76,71,84,77,59,64,67,62,53,54,50,52,54,52,47,29,74,73,69,74,47,76,79,60,93,58,69,91,60,73,71,37,63,15,78,76,83,61,49,79,33,67,51,44,72,33,90,88,77,72,44,47,25,27,66,69,61,47,52,54,52,52,54,51,52,52,50,52,52,51,53,61,76,73,109

Foldseek 3Di:
DPPDDDDPVVVVVVQVVVCVVVVDRDDPCVVPAFDQAPPPRDTGRWDQQPVPRGTHHPVVSVVVVVVVVVVVVVVVVD

Sequence (78 aa):
GLEKLPTNVTLQRFLELHIEITGELPDPTSGQMMERCSVCSEKSYCSLCVHCNRKCCAECKDGHMDILRREIARINSQ

Radius of gyration: 18.23 Å; Cα contacts (8 Å, |Δi|>4): 58; chains: 1; bounding box: 34×22×50 Å